Protein AF-A0A7S0F9P0-F1 (afdb_monomer_lite)

Structure (mmCIF, N/CA/C/O backbone):
data_AF-A0A7S0F9P0-F1
#
_entry.id   AF-A0A7S0F9P0-F1
#
loop_
_atom_site.group_PDB
_atom_site.id
_atom_site.type_symbol
_atom_site.label_atom_id
_atom_site.label_alt_id
_atom_site.label_comp_id
_atom_site.label_asym_id
_atom_site.label_entity_id
_atom_site.label_seq_id
_atom_site.pdbx_PDB_ins_code
_atom_site.Cartn_x
_atom_site.Cartn_y
_atom_site.Cartn_z
_atom_site.occupancy
_atom_site.B_iso_or_equiv
_atom_site.auth_seq_id
_atom_site.auth_comp_id
_atom_site.auth_asym_id
_atom_site.auth_atom_id
_atom_site.pdbx_PDB_model_num
ATOM 1 N N . GLU A 1 1 ? -7.012 -18.059 11.491 1.00 64.06 1 GLU A N 1
ATOM 2 C CA . GLU A 1 1 ? -5.542 -17.986 11.623 1.00 64.06 1 GLU A CA 1
ATOM 3 C C . GLU A 1 1 ? -5.114 -16.555 11.320 1.00 64.06 1 GLU A C 1
ATOM 5 O O . GLU A 1 1 ? -5.845 -15.887 10.598 1.00 64.06 1 GLU A O 1
ATOM 10 N N . VAL A 1 2 ? -4.040 -16.045 11.927 1.00 70.00 2 VAL A N 1
ATOM 11 C CA . VAL A 1 2 ? -3.571 -14.663 11.715 1.00 70.00 2 VAL A CA 1
ATOM 12 C C . VAL A 1 2 ? -2.104 -14.720 11.318 1.00 70.00 2 VAL A C 1
ATOM 14 O O . VAL A 1 2 ? -1.289 -15.245 12.074 1.00 70.00 2 VAL A O 1
ATOM 17 N N . PHE A 1 3 ? -1.787 -14.181 10.142 1.00 76.31 3 PHE A N 1
ATOM 18 C CA . PHE A 1 3 ? -0.422 -14.001 9.665 1.00 76.31 3 PHE A CA 1
ATOM 19 C C . PHE A 1 3 ? 0.019 -12.563 9.953 1.00 76.31 3 PHE A C 1
ATOM 21 O O . PHE A 1 3 ? -0.691 -11.619 9.605 1.00 76.31 3 PHE A O 1
ATOM 28 N N . LEU A 1 4 ? 1.165 -12.402 10.614 1.00 75.75 4 LEU A N 1
ATOM 29 C CA . LEU A 1 4 ? 1.791 -11.105 10.858 1.00 75.75 4 LEU A CA 1
ATOM 30 C C . LEU A 1 4 ? 3.102 -11.054 10.080 1.00 75.75 4 LEU A C 1
ATOM 32 O O . LEU A 1 4 ? 4.008 -11.838 10.365 1.00 75.75 4 LEU A O 1
ATOM 36 N N . ASP A 1 5 ? 3.214 -10.116 9.144 1.00 68.00 5 ASP A N 1
ATOM 37 C CA . ASP A 1 5 ? 4.488 -9.841 8.490 1.00 68.00 5 ASP A CA 1
ATOM 38 C C . ASP A 1 5 ? 5.316 -8.870 9.344 1.00 68.00 5 ASP A C 1
ATOM 40 O O . ASP A 1 5 ? 5.144 -7.652 9.288 1.00 68.00 5 ASP A O 1
ATOM 44 N N . SER A 1 6 ? 6.177 -9.419 10.207 1.00 66.44 6 SER A N 1
ATOM 45 C CA . SER A 1 6 ? 7.168 -8.644 10.968 1.00 66.44 6 SER A CA 1
ATOM 46 C C . SER A 1 6 ? 8.612 -8.891 10.534 1.00 66.44 6 SER A C 1
ATOM 48 O O . SER A 1 6 ? 9.452 -8.028 10.777 1.00 66.44 6 SER A O 1
ATOM 50 N N . ASP A 1 7 ? 8.919 -10.024 9.885 1.00 54.00 7 ASP A N 1
ATOM 51 C CA . ASP A 1 7 ? 10.275 -10.587 9.974 1.00 54.00 7 ASP A CA 1
ATOM 52 C C . ASP A 1 7 ? 10.900 -11.161 8.690 1.00 54.00 7 ASP A C 1
ATOM 54 O O . ASP A 1 7 ? 11.947 -11.806 8.791 1.00 54.00 7 ASP A O 1
ATOM 58 N N . ASN A 1 8 ? 10.375 -10.961 7.468 1.00 51.97 8 ASN A N 1
ATOM 59 C CA . ASN A 1 8 ? 11.127 -11.478 6.308 1.00 51.97 8 ASN A CA 1
ATOM 60 C C . ASN A 1 8 ? 10.960 -10.762 4.963 1.00 51.97 8 ASN A C 1
ATOM 62 O O . ASN A 1 8 ? 10.372 -11.265 4.009 1.00 51.97 8 ASN A O 1
ATOM 66 N N . VAL A 1 9 ? 11.676 -9.645 4.840 1.00 55.78 9 VAL A N 1
ATOM 67 C CA . VAL A 1 9 ? 11.830 -8.841 3.614 1.00 55.78 9 VAL A CA 1
ATOM 68 C C . VAL A 1 9 ? 12.508 -9.607 2.454 1.00 55.78 9 VAL A C 1
ATOM 70 O O . VAL A 1 9 ? 12.492 -9.167 1.309 1.00 55.78 9 VAL A O 1
ATOM 73 N N . THR A 1 10 ? 13.113 -10.774 2.712 1.00 56.25 10 THR A N 1
ATOM 74 C CA . THR A 1 10 ? 13.904 -11.515 1.708 1.00 56.25 10 THR A CA 1
ATOM 75 C C . THR A 1 10 ? 13.088 -12.437 0.794 1.00 56.25 10 THR A C 1
ATOM 77 O O . THR A 1 10 ? 13.630 -12.929 -0.196 1.00 56.25 10 THR A O 1
ATOM 80 N N . ARG A 1 11 ? 11.798 -12.672 1.083 1.00 64.56 11 ARG A N 1
ATOM 81 C CA . ARG A 1 11 ? 10.922 -13.586 0.319 1.00 64.56 11 ARG A CA 1
ATOM 82 C C . ARG A 1 11 ? 9.631 -12.923 -0.149 1.00 64.56 11 ARG A C 1
ATOM 84 O O . ARG A 1 11 ? 8.524 -13.325 0.204 1.00 64.56 11 ARG A O 1
ATOM 91 N N . LEU A 1 12 ? 9.809 -11.893 -0.962 1.00 67.06 12 LEU A N 1
ATOM 92 C CA . LEU A 1 12 ? 8.747 -11.118 -1.607 1.00 67.06 12 LEU A CA 1
ATOM 93 C C . LEU A 1 12 ? 7.756 -11.955 -2.401 1.00 67.06 12 LEU A C 1
ATOM 95 O O . LEU A 1 12 ? 6.556 -11.717 -2.342 1.00 67.06 12 LEU A O 1
ATOM 99 N N . ASP A 1 13 ? 8.274 -12.953 -3.108 1.00 67.56 13 ASP A N 1
ATOM 100 C CA . ASP A 1 13 ? 7.505 -13.944 -3.850 1.00 67.56 13 ASP A CA 1
ATOM 101 C C . ASP A 1 13 ? 6.458 -14.624 -2.960 1.00 67.56 13 ASP A C 1
ATOM 103 O O . ASP A 1 13 ? 5.290 -14.738 -3.331 1.00 67.56 13 ASP A O 1
ATOM 107 N N . ARG A 1 14 ? 6.875 -15.019 -1.755 1.00 71.94 14 ARG A N 1
ATOM 108 C CA . ARG A 1 14 ? 6.023 -15.710 -0.792 1.00 71.94 14 ARG A CA 1
ATOM 109 C C . ARG A 1 14 ? 5.053 -14.760 -0.096 1.00 71.94 14 ARG A C 1
ATOM 111 O O . ARG A 1 14 ? 3.918 -15.138 0.161 1.00 71.94 14 ARG A O 1
ATOM 118 N N . LEU A 1 15 ? 5.489 -13.541 0.213 1.00 72.88 15 LEU A N 1
ATOM 119 C CA . LEU A 1 15 ? 4.636 -12.545 0.859 1.00 72.88 15 LEU A CA 1
ATOM 120 C C . LEU A 1 15 ? 3.458 -12.166 -0.047 1.00 72.88 15 LEU A C 1
ATOM 122 O O . LEU A 1 15 ? 2.303 -12.201 0.368 1.00 72.88 15 LEU A O 1
ATOM 126 N N . ILE A 1 16 ? 3.752 -11.910 -1.321 1.00 73.12 16 ILE A N 1
ATOM 127 C CA . ILE A 1 16 ? 2.747 -11.593 -2.336 1.00 73.12 16 ILE A CA 1
ATOM 128 C C . ILE A 1 16 ? 1.801 -12.777 -2.546 1.00 73.12 16 ILE A C 1
ATOM 130 O O . ILE A 1 16 ? 0.593 -12.570 -2.625 1.00 73.12 16 ILE A O 1
ATOM 134 N N . SER A 1 17 ? 2.313 -14.014 -2.598 1.00 74.81 17 SER A N 1
ATOM 135 C CA . SER A 1 17 ? 1.454 -15.190 -2.771 1.00 74.81 17 SER A CA 1
ATOM 136 C C . SER A 1 17 ? 0.526 -15.420 -1.579 1.00 74.81 17 SER A C 1
ATOM 138 O O . SER A 1 17 ? -0.643 -15.728 -1.787 1.00 74.81 17 SER A O 1
ATOM 140 N N . ILE A 1 18 ? 1.015 -15.234 -0.349 1.00 78.62 18 ILE A N 1
ATOM 141 C CA . ILE A 1 18 ? 0.197 -15.377 0.862 1.00 78.62 18 ILE A CA 1
ATOM 142 C C . ILE A 1 18 ? -0.929 -14.339 0.852 1.00 78.62 18 ILE A C 1
ATOM 144 O O . ILE A 1 18 ? -2.099 -14.696 0.963 1.00 78.62 18 ILE A O 1
ATOM 148 N N . VAL A 1 19 ? -0.596 -13.064 0.638 1.00 77.38 19 VAL A N 1
ATOM 149 C CA . VAL A 1 19 ? -1.583 -11.973 0.626 1.00 77.38 19 VAL A CA 1
ATOM 150 C C . VAL A 1 19 ? -2.621 -12.149 -0.490 1.00 77.38 19 VAL A C 1
ATOM 152 O O . VAL A 1 19 ? -3.802 -11.863 -0.285 1.00 77.38 19 VAL A O 1
ATOM 155 N N . ALA A 1 20 ? -2.194 -12.624 -1.661 1.00 76.88 20 ALA A N 1
ATOM 156 C CA . ALA A 1 20 ? -3.064 -12.782 -2.822 1.00 76.88 20 ALA A CA 1
ATOM 157 C C . ALA A 1 20 ? -3.935 -14.048 -2.783 1.00 76.88 20 ALA A C 1
ATOM 159 O O . ALA A 1 20 ? -5.047 -14.024 -3.302 1.00 76.88 20 ALA A O 1
ATOM 160 N N . TYR A 1 21 ? -3.441 -15.157 -2.226 1.00 79.38 21 TYR A N 1
ATOM 161 C CA . TYR A 1 21 ? -4.088 -16.466 -2.395 1.00 79.38 21 TYR A CA 1
ATOM 162 C C . TYR A 1 21 ? -4.421 -17.192 -1.093 1.00 79.38 21 TYR A C 1
ATOM 164 O O . TYR A 1 21 ? -5.221 -18.124 -1.121 1.00 79.38 21 TYR A O 1
ATOM 172 N N . GLU A 1 22 ? -3.823 -16.803 0.032 1.00 84.75 22 GLU A N 1
ATOM 173 C CA . GLU A 1 22 ? -3.994 -17.496 1.317 1.00 84.75 22 GLU A CA 1
ATOM 174 C C . GLU A 1 22 ? -4.747 -16.646 2.355 1.00 84.75 22 GLU A C 1
ATOM 176 O O . GLU A 1 22 ? -5.209 -17.171 3.368 1.00 84.75 22 GLU A O 1
ATOM 181 N N . CYS A 1 23 ? -4.915 -15.344 2.105 1.00 85.31 23 CYS A N 1
ATOM 182 C CA . CYS A 1 23 ? -5.622 -14.417 2.984 1.00 85.31 23 CYS A CA 1
ATOM 183 C C . CYS A 1 23 ? -7.022 -14.076 2.452 1.00 85.31 23 CYS A C 1
ATOM 185 O O . CYS A 1 23 ? -7.159 -13.541 1.357 1.00 85.31 23 CYS A O 1
ATOM 187 N N . ASP A 1 24 ? -8.054 -14.254 3.283 1.00 88.69 24 ASP A N 1
ATOM 188 C CA . ASP A 1 24 ? -9.397 -13.714 3.003 1.00 88.69 24 ASP A CA 1
ATOM 189 C C . ASP A 1 24 ? -9.465 -12.193 3.232 1.00 88.69 24 ASP A C 1
ATOM 191 O O . ASP A 1 24 ? -10.255 -11.475 2.615 1.00 88.69 24 ASP A O 1
ATOM 195 N N . ASN A 1 25 ? -8.654 -11.700 4.173 1.00 90.94 25 ASN A N 1
ATOM 196 C CA . ASN A 1 25 ? -8.605 -10.302 4.580 1.00 90.94 25 ASN A CA 1
ATOM 197 C C . ASN A 1 25 ? -7.157 -9.878 4.836 1.00 90.94 25 ASN A C 1
ATOM 199 O O . ASN A 1 25 ? -6.381 -10.639 5.415 1.00 90.94 25 ASN A O 1
ATOM 203 N N . ILE A 1 26 ? -6.837 -8.631 4.504 1.00 91.69 26 ILE A N 1
ATOM 204 C CA . ILE A 1 26 ? -5.607 -7.954 4.918 1.00 91.69 26 ILE A CA 1
ATOM 205 C C . ILE A 1 26 ? -5.970 -6.742 5.773 1.00 91.69 26 ILE A C 1
ATOM 207 O O . ILE A 1 26 ? -6.765 -5.890 5.377 1.00 91.69 26 ILE A O 1
ATOM 211 N N . VAL A 1 27 ? -5.378 -6.662 6.962 1.00 94.06 27 VAL A N 1
ATOM 212 C CA . VAL A 1 27 ? -5.534 -5.515 7.859 1.00 94.06 27 VAL A CA 1
ATOM 213 C C . VAL A 1 27 ? -4.335 -4.598 7.670 1.00 94.06 27 VAL A C 1
ATOM 215 O O . VAL A 1 27 ? -3.207 -4.983 7.967 1.00 94.06 27 VAL A O 1
ATOM 218 N N . VAL A 1 28 ? -4.571 -3.381 7.183 1.00 94.81 28 VAL A N 1
ATOM 219 C CA . VAL A 1 28 ? -3.501 -2.421 6.887 1.00 94.81 28 VAL A CA 1
ATOM 220 C C . VAL A 1 28 ? -3.460 -1.368 7.984 1.00 94.81 28 VAL A C 1
ATOM 222 O O . VAL A 1 28 ? -4.346 -0.519 8.061 1.00 94.81 28 VAL A O 1
ATOM 225 N N . LEU A 1 29 ? -2.423 -1.406 8.822 1.00 95.19 29 LEU A N 1
ATOM 226 C CA . LEU A 1 29 ? -2.163 -0.365 9.817 1.00 95.19 29 LEU A CA 1
ATOM 227 C C . LEU A 1 29 ? -1.603 0.877 9.115 1.00 95.19 29 LEU A C 1
ATOM 229 O O . LEU A 1 29 ? -0.438 0.912 8.720 1.00 95.19 29 LEU A O 1
ATOM 233 N N . LEU A 1 30 ? -2.435 1.896 8.943 1.00 95.94 30 LEU A N 1
ATOM 234 C CA . LEU A 1 30 ? -2.102 3.147 8.276 1.00 95.94 30 LEU A CA 1
ATOM 235 C C . LEU A 1 30 ? -1.478 4.118 9.277 1.00 95.94 30 LEU A C 1
ATOM 237 O O . LEU A 1 30 ? -2.178 4.727 10.077 1.00 95.94 30 LEU A O 1
ATOM 241 N N . THR A 1 31 ? -0.155 4.242 9.204 1.00 94.88 31 THR A N 1
ATOM 242 C CA . THR A 1 31 ? 0.677 5.247 9.883 1.00 94.88 31 THR A CA 1
ATOM 243 C C . THR A 1 31 ? 1.190 6.260 8.860 1.00 94.88 31 THR A C 1
ATOM 245 O O . THR A 1 31 ? 1.058 6.044 7.650 1.00 94.88 31 THR A O 1
ATOM 248 N N . SER A 1 32 ? 1.864 7.318 9.311 1.00 93.88 32 SER A N 1
ATOM 249 C CA . SER A 1 32 ? 2.538 8.297 8.440 1.00 93.88 32 SER A CA 1
ATOM 250 C C . SER A 1 32 ? 3.547 7.681 7.455 1.00 93.88 32 SER A C 1
ATOM 252 O O . SER A 1 32 ? 3.837 8.280 6.421 1.00 93.88 32 SER A O 1
ATOM 254 N N . GLN A 1 33 ? 4.071 6.484 7.743 1.00 93.94 33 GLN A N 1
ATOM 255 C CA . GLN A 1 33 ? 5.102 5.816 6.938 1.00 93.94 33 GLN A CA 1
ATOM 256 C C . GLN A 1 33 ? 4.585 4.621 6.132 1.00 93.94 33 GLN A C 1
ATOM 258 O O . GLN A 1 33 ? 5.282 4.145 5.240 1.00 93.94 33 GLN A O 1
ATOM 263 N N . THR A 1 34 ? 3.385 4.105 6.419 1.00 95.00 34 THR A N 1
ATOM 264 C CA . THR A 1 34 ? 2.914 2.841 5.823 1.00 95.00 34 THR A CA 1
ATOM 265 C C . THR A 1 34 ? 2.924 2.903 4.299 1.00 95.00 34 THR A C 1
ATOM 267 O O . THR A 1 34 ? 3.453 2.010 3.648 1.00 95.00 34 THR A O 1
ATOM 270 N N . LEU A 1 35 ? 2.409 3.990 3.720 1.00 95.81 35 LEU A N 1
ATOM 271 C CA . LEU A 1 35 ? 2.258 4.101 2.269 1.00 95.81 35 LEU A CA 1
ATOM 272 C C . LEU A 1 35 ? 3.555 4.444 1.524 1.00 95.81 35 LEU A C 1
ATOM 274 O O . LEU A 1 35 ? 3.588 4.339 0.296 1.00 95.81 35 LEU A O 1
ATOM 278 N N . SER A 1 36 ? 4.611 4.853 2.233 1.00 93.94 36 SER A N 1
ATOM 279 C CA . SER A 1 36 ? 5.915 5.150 1.631 1.00 93.94 36 SER A CA 1
ATOM 280 C C . SER A 1 36 ? 6.869 3.968 1.619 1.00 93.94 36 SER A C 1
ATOM 282 O O . SER A 1 36 ? 7.844 3.986 0.871 1.00 93.94 36 SER A O 1
ATOM 284 N N . ARG A 1 37 ? 6.589 2.910 2.381 1.00 92.81 37 ARG A N 1
ATOM 285 C CA . ARG A 1 37 ? 7.414 1.701 2.370 1.00 92.81 37 ARG A CA 1
ATOM 286 C C . ARG A 1 37 ? 7.073 0.855 1.136 1.00 92.81 37 ARG A C 1
ATOM 288 O O . ARG A 1 37 ? 5.909 0.483 0.979 1.00 92.81 37 ARG A O 1
ATOM 295 N N . PRO A 1 38 ? 8.055 0.505 0.284 1.00 92.00 38 PRO A N 1
ATOM 296 C CA . PRO A 1 38 ? 7.792 -0.233 -0.955 1.00 92.00 38 PRO A CA 1
ATOM 297 C C . PRO A 1 38 ? 7.161 -1.603 -0.685 1.00 92.00 38 PRO A C 1
ATOM 299 O O . PRO A 1 38 ? 6.293 -2.039 -1.429 1.00 92.00 38 PRO A O 1
ATOM 302 N N . TRP A 1 39 ? 7.531 -2.245 0.424 1.00 89.56 39 TRP A N 1
ATOM 303 C CA . TRP A 1 39 ? 6.977 -3.532 0.849 1.00 89.56 39 TRP A CA 1
ATOM 304 C C . TRP A 1 39 ? 5.471 -3.455 1.107 1.00 89.56 39 TRP A C 1
ATOM 306 O O . TRP A 1 39 ? 4.704 -4.157 0.456 1.00 89.56 39 TRP A O 1
ATOM 316 N N . CYS A 1 40 ? 5.042 -2.504 1.942 1.00 93.00 40 CYS A N 1
ATOM 317 C CA . CYS A 1 40 ? 3.625 -2.278 2.210 1.00 93.00 40 CYS A CA 1
ATOM 318 C C . CYS A 1 40 ? 2.868 -1.912 0.926 1.00 93.00 40 CYS A C 1
ATOM 320 O O . CYS A 1 40 ? 1.763 -2.393 0.694 1.00 93.00 40 CYS A O 1
ATOM 322 N N . ALA A 1 41 ? 3.475 -1.097 0.057 1.00 94.69 41 ALA A N 1
ATOM 323 C CA . ALA A 1 41 ? 2.894 -0.749 -1.235 1.00 94.69 41 ALA A CA 1
ATOM 324 C C . ALA A 1 41 ? 2.637 -1.986 -2.111 1.00 94.69 41 ALA A C 1
ATOM 326 O O . ALA A 1 41 ? 1.574 -2.100 -2.723 1.00 94.69 41 ALA A O 1
ATOM 327 N N . MET A 1 42 ? 3.590 -2.920 -2.151 1.00 93.00 42 MET A N 1
ATOM 328 C CA . MET A 1 42 ? 3.457 -4.173 -2.892 1.00 93.00 42 MET A CA 1
ATOM 329 C C . MET A 1 42 ? 2.377 -5.082 -2.317 1.00 93.00 42 MET A C 1
ATOM 331 O O . MET A 1 42 ? 1.586 -5.618 -3.087 1.00 93.00 42 MET A O 1
ATOM 335 N N . GLU A 1 43 ? 2.309 -5.237 -0.996 1.00 92.06 43 GLU A N 1
ATOM 336 C CA . GLU A 1 43 ? 1.292 -6.067 -0.340 1.00 92.06 43 GLU A CA 1
ATOM 337 C C . GLU A 1 43 ? -0.121 -5.529 -0.583 1.00 92.06 43 GLU A C 1
ATOM 339 O O . GLU A 1 43 ? -1.018 -6.275 -0.971 1.00 92.06 43 GLU A O 1
ATOM 344 N N . ILE A 1 44 ? -0.315 -4.216 -0.423 1.00 95.31 44 ILE A N 1
ATOM 345 C CA . ILE A 1 44 ? -1.609 -3.563 -0.657 1.00 95.31 44 ILE A CA 1
ATOM 346 C C . ILE A 1 44 ? -2.003 -3.691 -2.135 1.00 95.31 44 ILE A C 1
ATOM 348 O O . ILE A 1 44 ? -3.161 -3.982 -2.441 1.00 95.31 44 ILE A O 1
ATOM 352 N N . ALA A 1 45 ? -1.052 -3.517 -3.060 1.00 95.81 45 ALA A N 1
ATOM 353 C CA . ALA A 1 45 ? -1.299 -3.695 -4.488 1.00 95.81 45 ALA A CA 1
ATOM 354 C C . ALA A 1 45 ? -1.665 -5.141 -4.839 1.00 95.81 45 ALA A C 1
ATOM 356 O O . ALA A 1 45 ? -2.640 -5.364 -5.553 1.00 95.81 45 ALA A O 1
ATOM 357 N N . ALA A 1 46 ? -0.931 -6.120 -4.308 1.00 93.69 46 ALA A N 1
ATOM 358 C CA . ALA A 1 46 ? -1.201 -7.535 -4.524 1.00 93.69 46 ALA A CA 1
ATOM 359 C C . ALA A 1 46 ? -2.585 -7.938 -3.999 1.00 93.69 46 ALA A C 1
ATOM 361 O O . ALA A 1 46 ? -3.357 -8.551 -4.734 1.00 93.69 46 ALA A O 1
ATOM 362 N N . ALA A 1 47 ? -2.931 -7.525 -2.774 1.00 93.81 47 ALA A N 1
ATOM 363 C CA . ALA A 1 47 ? -4.257 -7.739 -2.197 1.00 93.81 47 ALA A CA 1
ATOM 364 C C . ALA A 1 47 ? -5.360 -7.144 -3.080 1.00 93.81 47 ALA A C 1
ATOM 366 O O . ALA A 1 47 ? -6.350 -7.807 -3.382 1.00 93.81 47 ALA A O 1
ATOM 367 N N . HIS A 1 48 ? -5.169 -5.903 -3.539 1.00 96.19 48 HIS A N 1
ATOM 368 C CA . HIS A 1 48 ? -6.130 -5.228 -4.403 1.00 96.19 48 HIS A CA 1
ATOM 369 C C . HIS A 1 48 ? -6.314 -5.958 -5.740 1.00 96.19 48 HIS A C 1
ATOM 371 O O . HIS A 1 48 ? -7.444 -6.177 -6.171 1.00 96.19 48 HIS A O 1
ATOM 377 N N . MET A 1 49 ? -5.217 -6.377 -6.378 1.00 94.31 49 MET A N 1
ATOM 378 C CA . MET A 1 49 ? -5.243 -7.125 -7.639 1.00 94.31 49 MET A CA 1
ATOM 379 C C . MET A 1 49 ? -5.907 -8.499 -7.497 1.00 94.31 49 MET A C 1
ATOM 381 O O . MET A 1 49 ? -6.571 -8.949 -8.430 1.00 94.31 49 MET A O 1
ATOM 385 N N . ALA A 1 50 ? -5.735 -9.156 -6.349 1.00 93.06 50 ALA A N 1
ATOM 386 C CA . ALA A 1 50 ? -6.339 -10.451 -6.048 1.00 93.06 50 ALA A CA 1
ATOM 387 C C . ALA A 1 50 ? -7.814 -10.357 -5.616 1.00 93.06 50 ALA A C 1
ATOM 389 O O . ALA A 1 50 ? -8.508 -11.370 -5.574 1.00 93.06 50 ALA A O 1
ATOM 390 N N . GLY A 1 51 ? -8.310 -9.154 -5.309 1.00 93.25 51 GLY A N 1
ATOM 391 C CA . GLY A 1 51 ? -9.649 -8.958 -4.754 1.00 93.25 51 GLY A CA 1
ATOM 392 C C . GLY A 1 51 ? -9.763 -9.333 -3.273 1.00 93.25 51 GLY A C 1
ATOM 393 O O . GLY A 1 51 ? -10.877 -9.474 -2.770 1.00 93.25 51 GLY A O 1
ATOM 394 N N . THR A 1 52 ? -8.635 -9.478 -2.572 1.00 93.38 52 THR A N 1
ATOM 395 C CA . THR A 1 52 ? -8.592 -9.699 -1.123 1.00 93.38 52 THR A CA 1
ATOM 396 C C . THR A 1 52 ? -9.222 -8.507 -0.406 1.00 93.38 52 THR A C 1
ATOM 398 O O . THR A 1 52 ? -8.950 -7.351 -0.743 1.00 93.38 52 THR A O 1
ATOM 401 N N . ASN A 1 53 ? -10.059 -8.759 0.604 1.00 93.62 53 ASN A N 1
ATOM 402 C CA . ASN A 1 53 ? -10.707 -7.678 1.341 1.00 93.62 53 ASN A CA 1
ATOM 403 C C . ASN A 1 53 ? -9.674 -6.881 2.157 1.00 93.62 53 ASN A C 1
ATOM 405 O O . ASN A 1 53 ? -9.053 -7.412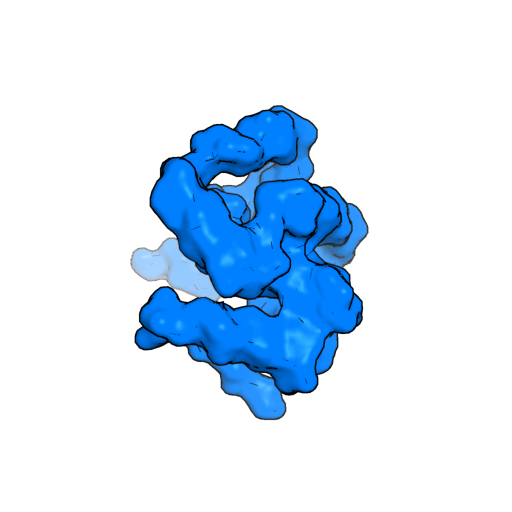 3.080 1.00 93.62 53 ASN A O 1
ATOM 409 N N . ILE A 1 54 ? -9.505 -5.598 1.836 1.00 95.81 54 ILE A N 1
ATOM 410 C CA . ILE A 1 54 ? -8.583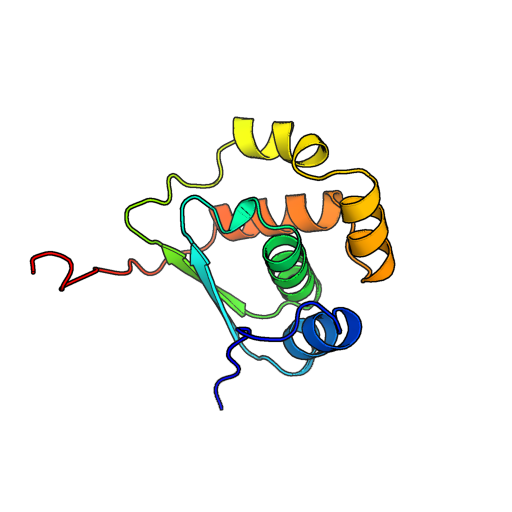 -4.703 2.540 1.00 95.81 54 ILE A CA 1
ATOM 411 C C . ILE A 1 54 ? -9.345 -3.961 3.637 1.00 95.81 54 ILE A C 1
ATOM 413 O O . ILE A 1 54 ? -10.287 -3.220 3.361 1.00 95.81 54 ILE A O 1
ATOM 417 N N . VAL A 1 55 ? -8.907 -4.127 4.885 1.00 96.44 55 VAL A N 1
ATOM 418 C CA . VAL A 1 55 ? -9.453 -3.443 6.063 1.00 96.44 55 VAL A CA 1
ATOM 419 C C . VAL A 1 55 ? -8.456 -2.373 6.522 1.00 96.44 55 VAL A C 1
ATOM 421 O O . VAL A 1 55 ? -7.481 -2.699 7.209 1.00 96.44 55 VAL A O 1
ATOM 424 N N . PRO A 1 56 ? -8.659 -1.093 6.155 1.00 97.19 56 PRO A N 1
ATOM 425 C CA . PRO A 1 56 ? -7.782 -0.020 6.593 1.00 97.19 56 PRO A CA 1
ATOM 426 C C . PRO A 1 56 ? -8.012 0.295 8.070 1.00 97.19 56 PRO A C 1
ATOM 428 O O . PRO A 1 56 ? -9.140 0.541 8.500 1.00 97.19 56 PRO A O 1
ATOM 431 N N . VAL A 1 57 ? -6.929 0.332 8.838 1.00 96.50 57 VAL A N 1
ATOM 432 C CA . VAL A 1 57 ? -6.918 0.706 10.252 1.00 96.50 57 VAL A CA 1
ATOM 433 C C . VAL A 1 57 ? -6.078 1.967 10.403 1.00 96.50 57 VAL A C 1
ATOM 435 O O . VAL A 1 57 ? -4.861 1.926 10.263 1.00 96.50 57 VAL A O 1
ATOM 438 N N . VAL A 1 58 ? -6.726 3.098 10.653 1.00 95.50 58 VAL A N 1
ATOM 439 C CA . VAL A 1 58 ? -6.094 4.421 10.692 1.00 95.50 58 VAL A CA 1
ATOM 440 C C . VAL A 1 58 ? -5.511 4.703 12.074 1.00 95.50 58 VAL A C 1
ATOM 442 O O . VAL A 1 58 ? -6.219 4.601 13.076 1.00 95.50 58 VAL A O 1
ATOM 445 N N . CYS A 1 59 ? -4.227 5.062 12.108 1.00 93.81 59 CYS A N 1
ATOM 446 C CA . CYS A 1 59 ? -3.531 5.582 13.281 1.00 93.81 59 CYS A CA 1
ATOM 447 C C . CYS A 1 59 ? -3.589 7.118 13.320 1.00 93.81 59 CYS A C 1
ATOM 449 O O . CYS A 1 59 ? -3.798 7.769 12.296 1.00 93.81 59 CYS A O 1
ATOM 451 N N . ASP A 1 60 ? -3.338 7.697 14.497 1.00 92.19 60 ASP A N 1
ATOM 452 C CA . ASP A 1 60 ? -3.429 9.148 14.734 1.00 92.19 60 ASP A CA 1
ATOM 453 C C . ASP A 1 60 ? -2.502 9.995 13.837 1.00 92.19 60 ASP A C 1
ATOM 455 O O . ASP A 1 60 ? -2.783 11.163 13.573 1.00 92.19 60 ASP A O 1
ATOM 459 N N . ASP A 1 61 ? -1.394 9.418 13.361 1.00 92.19 61 ASP A N 1
ATOM 460 C CA . ASP A 1 61 ? -0.392 10.081 12.521 1.00 92.19 61 ASP A CA 1
ATOM 461 C C . ASP A 1 61 ? -0.640 9.912 11.011 1.00 92.19 61 ASP A C 1
ATOM 463 O O . ASP A 1 61 ? 0.172 10.348 10.194 1.00 92.19 61 ASP A O 1
ATOM 467 N N . PHE A 1 62 ? -1.745 9.280 10.608 1.00 94.00 62 PHE A N 1
ATOM 468 C CA . PHE A 1 62 ? -2.085 9.106 9.202 1.00 94.00 62 PHE A CA 1
ATOM 469 C C . PHE A 1 62 ? -3.011 10.213 8.697 1.00 94.00 62 PHE A C 1
ATOM 471 O O . PHE A 1 62 ? -4.131 10.395 9.170 1.00 94.00 62 PHE A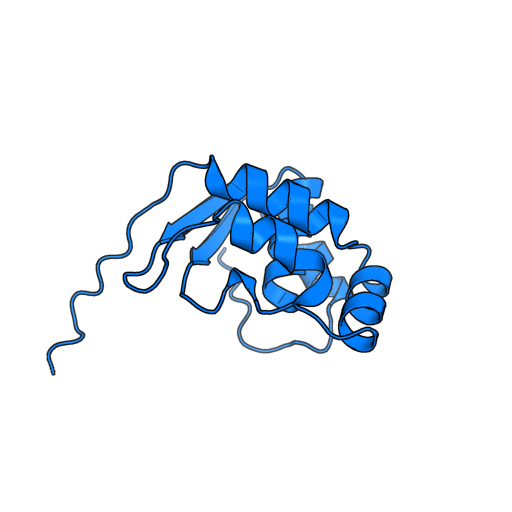 O 1
ATOM 478 N N . HIS A 1 63 ? -2.554 10.931 7.672 1.00 91.25 63 HIS A N 1
ATOM 479 C CA . HIS A 1 63 ? -3.250 12.097 7.119 1.00 91.25 63 HIS A CA 1
ATOM 480 C C . HIS A 1 63 ? -4.029 11.810 5.824 1.00 91.25 63 HIS A C 1
ATOM 482 O O . HIS A 1 63 ? -4.491 12.739 5.165 1.00 91.25 63 HIS A O 1
ATOM 488 N N . GLY A 1 64 ? -4.205 10.535 5.463 1.00 92.38 64 GLY A N 1
ATOM 489 C CA . GLY A 1 64 ? -4.935 10.133 4.261 1.00 92.38 64 GLY A CA 1
ATOM 490 C C . GLY A 1 64 ? -4.079 10.063 2.994 1.00 92.38 64 GLY A C 1
ATOM 491 O O . GLY A 1 64 ? -2.890 10.377 2.983 1.00 92.38 64 GLY A O 1
ATOM 492 N N . VAL A 1 65 ? -4.717 9.628 1.905 1.00 95.31 65 VAL A N 1
ATOM 493 C CA . VAL A 1 65 ? -4.127 9.550 0.561 1.00 95.31 65 VAL A CA 1
ATOM 494 C C . VAL A 1 65 ? -4.557 10.786 -0.228 1.00 95.31 65 VAL A C 1
ATOM 496 O O . VAL A 1 65 ? -5.647 10.808 -0.801 1.00 95.31 65 VAL A O 1
ATOM 499 N N . SER A 1 66 ? -3.738 11.838 -0.225 1.00 94.81 66 SER A N 1
ATOM 500 C CA . SER A 1 66 ? -4.052 13.065 -0.967 1.00 94.81 66 SER A CA 1
ATOM 501 C C . SER A 1 66 ? -3.737 12.930 -2.460 1.00 94.81 66 SER A C 1
ATOM 503 O O . SER A 1 66 ? -2.921 12.096 -2.865 1.00 94.81 66 SER A O 1
ATOM 505 N N . ASP A 1 67 ? -4.350 13.773 -3.291 1.00 95.19 67 ASP A N 1
ATOM 506 C CA . ASP A 1 67 ? -4.042 13.806 -4.724 1.00 95.19 67 ASP A CA 1
ATOM 507 C C . ASP A 1 67 ? -2.574 14.208 -4.963 1.00 95.19 67 ASP A C 1
ATOM 509 O O . ASP A 1 67 ? -1.898 13.635 -5.818 1.00 95.19 67 ASP A O 1
ATOM 513 N N . GLU A 1 68 ? -2.023 15.118 -4.152 1.00 94.56 68 GLU A N 1
ATOM 514 C CA . GLU A 1 68 ? -0.606 15.498 -4.217 1.00 94.56 68 GLU A CA 1
ATOM 515 C C . GLU A 1 68 ? 0.325 14.330 -3.881 1.00 94.56 68 GLU A C 1
ATOM 517 O O . GLU A 1 68 ? 1.406 14.218 -4.466 1.00 94.56 68 GLU A O 1
ATOM 522 N N . PHE A 1 69 ? -0.070 13.462 -2.944 1.00 93.81 69 PHE A N 1
ATOM 523 C CA . PHE A 1 69 ? 0.676 12.248 -2.627 1.00 93.81 69 PHE A CA 1
ATOM 524 C C . PHE A 1 69 ? 0.665 11.272 -3.811 1.00 93.81 69 PHE A C 1
ATOM 526 O O . PHE A 1 69 ? 1.723 10.780 -4.205 1.00 93.81 69 PHE A O 1
ATOM 533 N N . LEU A 1 70 ? -0.496 11.054 -4.434 1.00 94.50 70 LEU A N 1
ATOM 534 C CA . LEU A 1 70 ? -0.636 10.170 -5.597 1.00 94.50 70 LEU A CA 1
ATOM 535 C C . LEU A 1 70 ? 0.182 10.649 -6.803 1.00 94.50 70 LEU A C 1
ATOM 537 O O . LEU A 1 70 ? 0.839 9.838 -7.457 1.00 94.50 70 LEU A O 1
ATOM 541 N N . VAL A 1 71 ? 0.229 11.961 -7.053 1.00 95.06 71 VAL A N 1
ATOM 542 C CA . VAL A 1 71 ? 1.075 12.553 -8.107 1.00 95.06 71 VAL A CA 1
ATOM 543 C C . VAL A 1 71 ? 2.562 12.274 -7.861 1.00 95.06 71 VAL A C 1
ATOM 545 O O . VAL A 1 71 ? 3.314 12.039 -8.806 1.00 95.06 71 VAL A O 1
ATOM 548 N N . LYS A 1 72 ? 3.002 12.273 -6.598 1.00 93.94 72 LYS A N 1
ATOM 549 C CA . LYS A 1 72 ? 4.402 12.023 -6.216 1.00 93.94 72 LYS A CA 1
ATOM 550 C C . LYS A 1 72 ? 4.757 10.540 -6.119 1.00 93.94 72 LYS A C 1
ATOM 552 O O . LYS A 1 72 ? 5.945 10.220 -6.065 1.00 93.94 72 LYS A O 1
ATOM 557 N N . LEU A 1 73 ? 3.776 9.639 -6.142 1.00 91.75 73 LEU A N 1
ATOM 558 C CA . LEU A 1 73 ? 3.968 8.198 -5.962 1.00 91.75 73 LEU A CA 1
ATOM 559 C C . LEU A 1 73 ? 5.079 7.596 -6.853 1.00 91.75 73 LEU A C 1
ATOM 561 O O . LEU A 1 73 ? 5.912 6.861 -6.325 1.00 91.75 73 LEU A O 1
ATOM 565 N N . PRO A 1 74 ? 5.207 7.936 -8.157 1.00 91.25 74 PRO A N 1
ATOM 566 C CA . PRO A 1 74 ? 6.274 7.384 -9.003 1.00 91.25 74 PRO A CA 1
ATOM 567 C C . PRO A 1 74 ? 7.695 7.801 -8.601 1.00 91.25 74 PRO A C 1
ATOM 569 O O . PRO A 1 74 ? 8.661 7.177 -9.037 1.00 91.25 74 PRO A O 1
ATOM 572 N N . SER A 1 75 ? 7.827 8.860 -7.800 1.00 94.69 75 SER A N 1
ATOM 573 C CA . SER A 1 75 ? 9.105 9.383 -7.302 1.00 94.69 75 SER A CA 1
ATOM 574 C C . SER A 1 75 ? 9.446 8.924 -5.883 1.00 94.69 75 SER A C 1
ATOM 576 O O . SER A 1 75 ? 10.505 9.275 -5.377 1.00 94.69 75 SER A O 1
ATOM 578 N N . LEU A 1 76 ? 8.557 8.161 -5.240 1.00 94.62 76 LEU A N 1
ATOM 579 C CA . LEU A 1 76 ? 8.681 7.794 -3.829 1.00 94.62 76 LEU A CA 1
ATOM 580 C C . LEU A 1 76 ? 9.775 6.753 -3.569 1.00 94.62 76 LEU A C 1
ATOM 582 O O . LEU A 1 76 ? 10.343 6.729 -2.481 1.00 94.62 76 LEU A O 1
ATOM 586 N N . TRP A 1 77 ? 10.067 5.930 -4.576 1.00 95.19 77 TRP A N 1
ATOM 587 C CA . TRP A 1 77 ? 11.011 4.819 -4.499 1.00 95.19 77 TRP A CA 1
ATOM 588 C C . TRP A 1 77 ? 12.164 4.991 -5.484 1.00 95.19 77 TRP A C 1
ATOM 590 O O . TRP A 1 77 ? 11.995 5.592 -6.557 1.00 95.19 77 TRP A O 1
ATOM 600 N N . SER A 1 78 ? 13.326 4.439 -5.138 1.00 95.75 78 SER A N 1
ATOM 601 C CA . SER A 1 78 ? 14.485 4.368 -6.029 1.00 95.75 78 SER A CA 1
ATOM 602 C C . SER A 1 78 ? 14.207 3.460 -7.231 1.00 95.75 78 SER A C 1
ATOM 604 O O . SER A 1 78 ? 13.221 2.716 -7.272 1.00 95.75 78 SER A O 1
ATOM 606 N N . ASP A 1 79 ? 15.066 3.511 -8.246 1.00 95.69 79 ASP A N 1
ATOM 607 C CA . ASP A 1 79 ? 14.909 2.639 -9.411 1.00 95.69 79 ASP A CA 1
ATOM 608 C C . ASP A 1 79 ? 15.201 1.170 -9.070 1.00 95.69 79 ASP A C 1
ATOM 610 O O . ASP A 1 79 ? 14.551 0.277 -9.614 1.00 95.69 79 ASP A O 1
ATOM 614 N N . GLU A 1 80 ? 16.089 0.907 -8.107 1.00 93.69 80 GLU A N 1
ATOM 615 C CA . GLU A 1 80 ? 16.321 -0.431 -7.552 1.00 93.69 80 GLU A CA 1
ATOM 616 C C . GLU A 1 80 ? 15.079 -0.968 -6.834 1.00 93.69 80 GLU A C 1
ATOM 618 O O . GLU A 1 80 ? 14.692 -2.119 -7.046 1.00 93.69 80 GLU A O 1
ATOM 623 N N . GLU A 1 81 ? 14.418 -0.138 -6.024 1.00 93.75 81 GLU A N 1
ATOM 624 C CA . GLU A 1 81 ? 13.172 -0.511 -5.350 1.00 93.75 81 GLU A CA 1
ATOM 625 C C . GLU A 1 81 ? 12.061 -0.792 -6.369 1.00 93.75 81 GLU A C 1
ATOM 627 O O . GLU A 1 81 ? 11.400 -1.825 -6.289 1.00 93.75 81 GLU A O 1
ATOM 632 N N . LYS A 1 82 ? 11.902 0.049 -7.400 1.00 94.44 82 LYS A N 1
ATOM 633 C CA . LYS A 1 82 ? 10.935 -0.204 -8.485 1.00 94.44 82 LYS A CA 1
ATOM 634 C C . LYS A 1 82 ? 11.249 -1.485 -9.253 1.00 94.44 82 LYS A C 1
ATOM 636 O O . LYS A 1 82 ? 10.327 -2.222 -9.597 1.00 94.44 82 LYS A O 1
ATOM 641 N N . ALA A 1 83 ? 12.522 -1.762 -9.537 1.00 92.94 83 ALA A N 1
ATOM 642 C CA . ALA A 1 83 ? 12.933 -2.999 -10.196 1.00 92.94 83 ALA A CA 1
ATOM 643 C C . ALA A 1 83 ? 12.583 -4.224 -9.338 1.00 92.94 83 ALA A C 1
ATOM 645 O O . ALA A 1 83 ? 12.063 -5.214 -9.852 1.00 92.94 83 ALA A O 1
ATOM 646 N N . MET A 1 84 ? 12.795 -4.133 -8.025 1.00 90.56 84 MET A N 1
ATOM 647 C CA . MET A 1 84 ? 12.381 -5.152 -7.065 1.00 90.56 84 MET A CA 1
ATOM 648 C C . MET A 1 84 ? 10.855 -5.348 -7.065 1.00 90.56 84 MET A C 1
ATOM 650 O O . MET A 1 84 ? 10.399 -6.491 -7.137 1.00 90.56 84 MET A O 1
ATOM 654 N N . MET A 1 85 ? 10.066 -4.269 -7.085 1.00 91.94 85 MET A N 1
ATOM 655 C CA . MET A 1 85 ? 8.602 -4.358 -7.149 1.00 91.94 85 MET A CA 1
ATOM 656 C C . MET A 1 85 ? 8.141 -5.068 -8.426 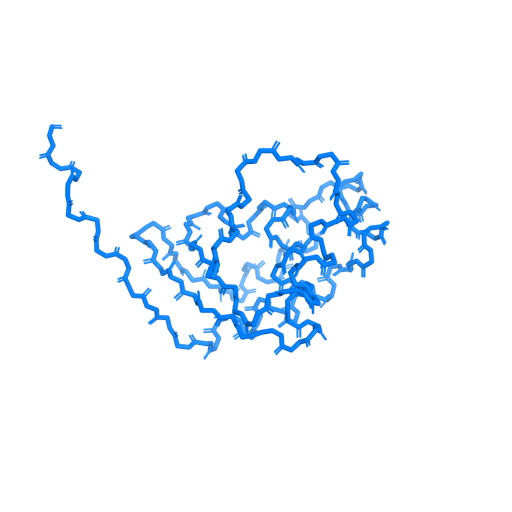1.00 91.94 85 MET A C 1
ATOM 658 O O . MET A 1 85 ? 7.311 -5.977 -8.370 1.00 91.94 85 MET A O 1
ATOM 662 N N . ILE A 1 86 ? 8.736 -4.706 -9.569 1.00 93.12 86 ILE A N 1
ATOM 663 C CA . ILE A 1 86 ? 8.448 -5.318 -10.872 1.00 93.12 86 ILE A CA 1
ATOM 664 C C . ILE A 1 86 ? 8.783 -6.812 -10.859 1.00 93.12 86 ILE A C 1
ATOM 666 O O . ILE A 1 86 ? 7.995 -7.605 -11.374 1.00 93.12 86 ILE A O 1
ATOM 670 N N . ASN A 1 87 ? 9.904 -7.209 -10.249 1.00 90.12 87 ASN A N 1
ATOM 671 C CA . ASN A 1 87 ? 10.273 -8.620 -10.087 1.00 90.12 87 ASN A CA 1
ATOM 672 C C . ASN A 1 87 ? 9.279 -9.382 -9.196 1.00 90.12 87 ASN A C 1
ATOM 674 O O . ASN A 1 87 ? 9.042 -10.565 -9.428 1.00 90.12 87 ASN A O 1
ATOM 678 N N . GLY A 1 88 ? 8.664 -8.704 -8.223 1.00 86.38 88 GLY A N 1
ATOM 679 C CA . GLY A 1 88 ? 7.540 -9.220 -7.437 1.00 86.38 88 GLY A CA 1
ATOM 680 C C . GLY A 1 88 ? 6.189 -9.196 -8.166 1.00 86.38 88 GLY A C 1
ATOM 681 O O . GLY A 1 88 ? 5.183 -9.602 -7.598 1.00 86.38 88 GLY A O 1
ATOM 682 N N . GLY A 1 89 ? 6.131 -8.726 -9.415 1.00 90.62 89 GLY A N 1
ATOM 683 C CA . GLY A 1 89 ? 4.901 -8.669 -10.208 1.00 90.62 89 GLY A CA 1
ATOM 684 C C . GLY A 1 89 ? 4.037 -7.425 -9.979 1.00 90.62 89 GLY A C 1
ATOM 685 O O . GLY A 1 89 ? 2.944 -7.351 -10.536 1.00 90.62 89 GLY A O 1
ATOM 686 N N . VAL A 1 90 ? 4.521 -6.434 -9.224 1.00 93.19 90 VAL A N 1
ATOM 687 C CA . VAL A 1 90 ? 3.801 -5.187 -8.926 1.00 93.19 90 VAL A CA 1
ATOM 688 C C . VAL A 1 90 ? 4.459 -4.009 -9.643 1.00 93.19 90 VAL A C 1
ATOM 690 O O . VAL A 1 90 ? 5.659 -3.768 -9.526 1.00 93.19 90 VAL A O 1
ATOM 693 N N . ARG A 1 91 ? 3.677 -3.213 -10.373 1.00 95.56 91 ARG A N 1
ATOM 694 C CA . ARG A 1 91 ? 4.126 -1.948 -10.974 1.00 95.56 91 ARG A CA 1
ATOM 695 C C . ARG A 1 91 ? 3.572 -0.765 -10.185 1.00 95.56 91 ARG A C 1
ATOM 697 O O . ARG A 1 91 ? 2.528 -0.852 -9.549 1.00 95.56 91 ARG A O 1
ATOM 704 N N . VAL A 1 92 ? 4.202 0.401 -10.328 1.00 96.81 92 VAL A N 1
ATOM 705 C CA . VAL A 1 92 ? 3.741 1.656 -9.692 1.00 96.81 92 VAL A CA 1
ATOM 706 C C . VAL A 1 92 ? 2.275 1.979 -10.017 1.00 96.81 92 VAL A C 1
ATOM 708 O O . VAL A 1 92 ? 1.547 2.460 -9.156 1.00 96.81 92 VAL A O 1
ATOM 711 N N . ARG A 1 93 ? 1.811 1.684 -11.239 1.00 97.12 93 ARG A N 1
ATOM 712 C CA . ARG A 1 93 ? 0.401 1.887 -11.623 1.00 97.12 93 ARG A CA 1
ATOM 713 C C . ARG A 1 93 ? -0.570 1.011 -10.819 1.00 97.12 93 ARG A C 1
ATOM 715 O O . ARG A 1 93 ? -1.696 1.432 -10.583 1.00 97.12 93 ARG A O 1
ATOM 722 N N . ASP A 1 94 ? -0.130 -0.179 -10.413 1.00 97.38 94 ASP A N 1
ATOM 723 C CA . ASP A 1 94 ? -0.946 -1.130 -9.661 1.00 97.38 94 ASP A CA 1
ATOM 724 C C . ASP A 1 94 ? -1.062 -0.643 -8.207 1.00 97.38 94 ASP A C 1
ATOM 726 O O . ASP A 1 94 ? -2.156 -0.605 -7.649 1.00 97.38 94 ASP A O 1
ATOM 730 N N . VAL A 1 95 ? 0.037 -0.119 -7.644 1.00 97.62 95 VAL A N 1
ATOM 731 C CA . VAL A 1 95 ? 0.022 0.582 -6.347 1.00 97.62 95 VAL A CA 1
ATOM 732 C C . 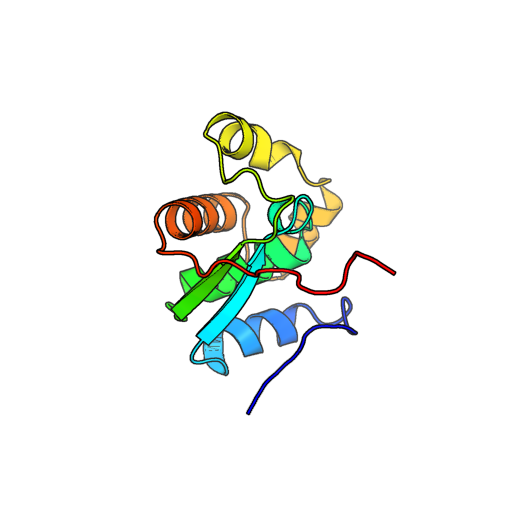VAL A 1 95 ? -0.872 1.819 -6.387 1.00 97.62 95 VAL A C 1
ATOM 734 O O . VAL A 1 95 ? -1.658 2.039 -5.472 1.00 97.62 95 VAL A O 1
ATOM 737 N N . HIS A 1 96 ? -0.791 2.620 -7.451 1.00 97.81 96 HIS A N 1
ATOM 738 C CA . HIS A 1 96 ? -1.632 3.805 -7.599 1.00 97.81 96 HIS A CA 1
ATOM 739 C C . HIS A 1 96 ? -3.126 3.447 -7.569 1.00 97.81 96 HIS A C 1
ATOM 741 O O . HIS A 1 96 ? -3.901 4.092 -6.864 1.00 97.81 96 HIS A O 1
ATOM 747 N N . ALA A 1 97 ? -3.536 2.410 -8.307 1.00 97.81 97 ALA A N 1
ATOM 748 C CA . ALA A 1 97 ? -4.914 1.918 -8.289 1.00 97.81 97 ALA A CA 1
ATOM 749 C C . ALA A 1 97 ? -5.328 1.425 -6.892 1.00 97.81 97 ALA A C 1
ATOM 751 O O . ALA A 1 97 ? -6.396 1.786 -6.397 1.00 97.81 97 ALA A O 1
ATOM 752 N N . ALA A 1 98 ? -4.450 0.679 -6.222 1.00 97.50 98 ALA A N 1
ATOM 753 C CA . ALA A 1 98 ? -4.706 0.168 -4.883 1.00 97.50 98 ALA A CA 1
ATOM 754 C C . ALA A 1 98 ? -4.834 1.285 -3.835 1.00 97.50 98 ALA A C 1
ATOM 756 O O . ALA A 1 98 ? -5.714 1.227 -2.982 1.00 97.50 98 ALA A O 1
ATOM 757 N N . TYR A 1 99 ? -4.013 2.335 -3.912 1.00 97.75 99 TYR A N 1
ATOM 758 C CA . TYR A 1 99 ? -4.084 3.476 -2.993 1.00 97.75 99 TYR A CA 1
ATOM 759 C C . TYR A 1 99 ? -5.324 4.341 -3.223 1.00 97.75 99 TYR A C 1
ATOM 761 O O . TYR A 1 99 ? -5.880 4.861 -2.257 1.00 97.75 99 TYR A O 1
ATOM 769 N N . LEU A 1 100 ? -5.799 4.455 -4.467 1.00 97.38 100 LEU A N 1
ATOM 770 C CA . LEU A 1 100 ? -7.108 5.048 -4.751 1.00 97.38 100 LEU A CA 1
ATOM 771 C C . LEU A 1 100 ? -8.237 4.238 -4.102 1.00 97.38 100 LEU A C 1
ATOM 773 O O . LEU A 1 100 ? -9.057 4.806 -3.389 1.00 97.38 100 LEU A O 1
ATOM 777 N N . ALA A 1 101 ? -8.246 2.915 -4.276 1.00 96.75 101 ALA A N 1
ATOM 778 C CA . ALA A 1 101 ? -9.250 2.056 -3.648 1.00 96.75 101 ALA A CA 1
ATOM 779 C C . ALA A 1 101 ? -9.187 2.115 -2.110 1.00 96.75 101 ALA A C 1
ATOM 781 O O . ALA A 1 101 ? -10.217 2.149 -1.441 1.00 96.75 101 ALA A O 1
ATOM 782 N N . LEU A 1 102 ? -7.977 2.179 -1.549 1.00 96.38 102 LEU A N 1
ATOM 783 C CA . LEU A 1 102 ? -7.735 2.307 -0.113 1.00 96.38 102 LEU A CA 1
ATOM 784 C C . LEU A 1 102 ? -8.249 3.637 0.451 1.00 96.38 102 LEU A C 1
ATOM 786 O O . LEU A 1 102 ? -8.766 3.661 1.565 1.00 96.38 102 LEU A O 1
ATOM 790 N N . ARG A 1 103 ? -8.120 4.730 -0.312 1.00 95.06 103 ARG A N 1
ATOM 791 C CA . ARG A 1 103 ? -8.652 6.052 0.048 1.00 95.06 103 ARG A CA 1
ATOM 792 C C . ARG A 1 103 ? -10.169 6.030 0.213 1.00 95.06 103 ARG A C 1
ATOM 794 O O . ARG A 1 103 ? -10.688 6.670 1.123 1.00 95.06 103 ARG A O 1
ATOM 801 N N . ASP A 1 104 ? -10.851 5.303 -0.665 1.00 93.75 104 ASP A N 1
ATOM 802 C CA . ASP A 1 104 ? -12.313 5.261 -0.724 1.00 93.75 104 ASP A CA 1
ATOM 803 C C . ASP A 1 104 ? -12.907 4.173 0.200 1.00 93.75 104 ASP A C 1
ATOM 805 O O . ASP A 1 104 ? -14.116 4.140 0.449 1.00 93.75 104 ASP A O 1
ATOM 809 N N . ALA A 1 105 ? -12.067 3.285 0.739 1.00 94.44 105 ALA A N 1
ATOM 810 C CA . ALA A 1 105 ? -12.468 2.236 1.666 1.00 94.44 105 ALA A CA 1
ATOM 811 C C . ALA A 1 105 ? -12.847 2.799 3.046 1.00 94.44 105 ALA A C 1
ATOM 813 O O . ALA A 1 105 ? -12.239 3.737 3.558 1.00 94.44 105 ALA A O 1
ATOM 814 N N . LYS A 1 106 ? -13.845 2.186 3.697 1.00 94.31 106 LYS A N 1
ATOM 815 C CA . LYS A 1 106 ? -14.293 2.583 5.040 1.00 94.31 106 LYS A CA 1
ATOM 816 C C . LYS A 1 106 ? -13.244 2.184 6.094 1.00 94.31 106 LYS A C 1
ATOM 818 O O . LYS A 1 106 ? -13.074 0.985 6.318 1.00 94.31 106 LYS A O 1
ATOM 823 N N . PRO A 1 107 ? -12.599 3.137 6.795 1.00 94.69 107 PRO A N 1
ATOM 824 C CA . PRO A 1 107 ? -11.563 2.810 7.763 1.00 94.69 107 PRO A CA 1
ATOM 825 C C . PRO A 1 107 ? -12.126 2.456 9.138 1.00 94.69 107 PRO A C 1
ATOM 827 O O . PRO A 1 107 ? -13.174 2.950 9.567 1.00 94.69 107 PRO A O 1
ATOM 830 N N . VAL A 1 108 ? -11.363 1.645 9.863 1.00 95.75 108 VAL A N 1
ATOM 831 C CA . VAL A 1 108 ? -11.470 1.454 11.309 1.00 95.75 108 VAL A CA 1
ATOM 832 C C . VAL A 1 108 ? -10.468 2.391 11.980 1.00 95.75 108 VAL A C 1
ATOM 834 O O . VAL A 1 108 ? -9.320 2.474 11.562 1.00 95.75 108 VAL A O 1
ATOM 837 N N . GLN A 1 109 ? -10.882 3.116 13.016 1.00 93.31 109 GLN A N 1
ATOM 838 C CA . GLN A 1 109 ? -9.984 4.007 13.759 1.00 93.31 109 GLN A CA 1
ATOM 839 C C . GLN A 1 109 ? -9.299 3.243 14.893 1.00 93.31 109 GLN A C 1
ATOM 841 O O . GLN A 1 109 ? -9.985 2.644 15.728 1.00 93.31 109 GLN A O 1
ATOM 846 N N . LEU A 1 110 ? -7.967 3.282 14.950 1.00 89.56 110 LEU A N 1
ATOM 847 C CA . LEU A 1 110 ? -7.197 2.706 16.048 1.00 89.56 110 LEU A CA 1
ATOM 848 C C . LEU A 1 110 ? -6.994 3.752 17.143 1.00 89.56 110 LEU A C 1
ATOM 850 O O . LEU A 1 110 ? -6.100 4.587 17.066 1.00 89.56 110 LEU A O 1
ATOM 854 N N . LYS A 1 111 ? -7.797 3.670 18.205 1.00 80.38 111 LYS A N 1
ATOM 855 C CA . LYS A 1 111 ? -7.588 4.486 19.404 1.00 80.38 111 LYS A CA 1
ATOM 856 C C . LYS A 1 111 ? -6.406 3.929 20.195 1.00 80.38 111 LYS A C 1
ATOM 858 O O . LYS A 1 111 ? -6.518 2.858 20.790 1.00 80.38 111 LYS A O 1
ATOM 863 N N . ARG A 1 112 ? -5.277 4.639 20.220 1.00 67.94 112 ARG A N 1
ATOM 864 C CA . ARG A 1 112 ? -4.124 4.267 21.057 1.00 67.94 112 ARG A CA 1
ATOM 865 C C . ARG A 1 112 ? -4.374 4.694 22.507 1.00 67.94 112 ARG A C 1
ATOM 867 O O . ARG A 1 112 ? -3.878 5.720 22.958 1.00 67.94 112 ARG A O 1
ATOM 874 N N . GLU A 1 113 ? -5.138 3.909 23.260 1.00 64.69 113 GLU A N 1
ATOM 875 C CA . GLU A 1 113 ? -5.213 4.078 24.716 1.00 64.69 113 GLU A CA 1
ATOM 876 C C . GLU A 1 113 ? -3.962 3.447 25.353 1.00 64.69 113 GLU A C 1
ATOM 878 O O . GLU A 1 113 ? -3.822 2.228 25.384 1.00 64.69 113 GLU A O 1
ATOM 883 N N . GLY A 1 114 ? -3.007 4.280 25.790 1.00 56.16 114 GLY A N 1
ATOM 884 C CA . GLY A 1 114 ? -1.780 3.814 26.459 1.00 56.16 114 GLY A CA 1
ATOM 885 C C . GLY A 1 114 ? -0.504 4.629 26.218 1.00 56.16 114 GLY A C 1
ATOM 886 O O . GLY A 1 114 ? 0.516 4.314 26.815 1.00 56.16 114 GLY A O 1
ATOM 887 N N . ALA A 1 115 ? -0.528 5.679 25.387 1.00 53.12 115 ALA A N 1
ATOM 888 C CA . ALA A 1 115 ? 0.644 6.538 25.145 1.00 53.12 115 ALA A CA 1
ATOM 889 C C . ALA A 1 115 ? 0.894 7.607 26.237 1.00 53.12 115 ALA A C 1
ATOM 891 O O . ALA A 1 115 ? 1.777 8.444 26.081 1.00 53.12 115 ALA A O 1
ATOM 892 N N . ASN A 1 116 ? 0.131 7.571 27.335 1.00 46.22 116 ASN A N 1
ATOM 893 C CA . ASN A 1 116 ? 0.387 8.360 28.539 1.00 46.22 116 ASN A CA 1
ATOM 894 C C . ASN A 1 116 ? 0.980 7.440 29.617 1.00 46.22 116 ASN A C 1
ATOM 896 O O . ASN A 1 116 ? 0.253 6.960 30.488 1.00 46.22 116 ASN A O 1
ATOM 900 N N . VAL A 1 117 ? 2.281 7.174 29.526 1.00 42.69 117 VAL A N 1
ATOM 901 C CA . VAL A 1 117 ? 3.122 6.641 30.612 1.00 42.69 117 VAL A CA 1
ATOM 902 C C . VAL A 1 117 ? 4.425 7.413 30.650 1.00 42.69 117 V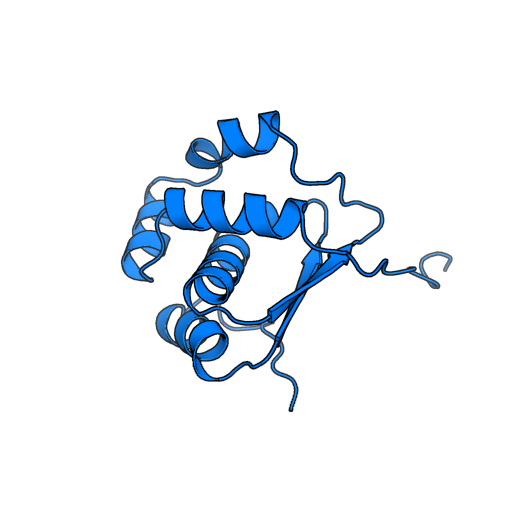AL A C 1
ATOM 904 O O . VAL A 1 117 ? 4.984 7.656 29.558 1.00 42.69 117 VAL A O 1
#

Secondary structure (DSSP, 8-state):
------S-TT-HHHHHHIIIII-SEEEEEE-TTGGGSHHHHHHHHHHHHHTPEEEEEE-TT-----HHHHHHGGGSS-HHHHHHHHHTT--HHHHHHHHHHHHHS-PEE---TT---

Organism: NCBI:txid73915

Sequence (117 aa):
EVFLDSDNVTRLDRLISIVAYECDNIVVLLTSQTLSRPWCAMEIAAAHMAGTNIVPVVCDDFHGVSDEFLVKLPSLWSDEEKAMMINGGVRVRDVHAAYLALRDAKPVQLKREGANV

pLDDT: mean 87.29, std 13.05, range [42.69, 97.81]

InterPro domains:
  IPR035897 Toll/interleukin-1 receptor homology (TIR) domain superfamily [G3DSA:3.40.50.10140] (1-87)
  IPR035897 Toll/interleukin-1 receptor homology (TIR) domain superfamily [SSF52200] (20-77)

Foldseek 3Di:
DDDDPDDDPPCLLVLLCCLQPVALEDEQEAAPCQLLDLSSLLSLLSNVVSVRHYAYEYEPRHPADDPVNLVCQVVSDDPVSQVVSVVSVHHSVSSSVSSVVVRVDDYHYDDPPPPPD

Radius of gyration: 14.15 Å; chains: 1; bounding box: 31×34×42 Å